Protein AF-A0A162SXB2-F1 (afdb_monomer_lite)

O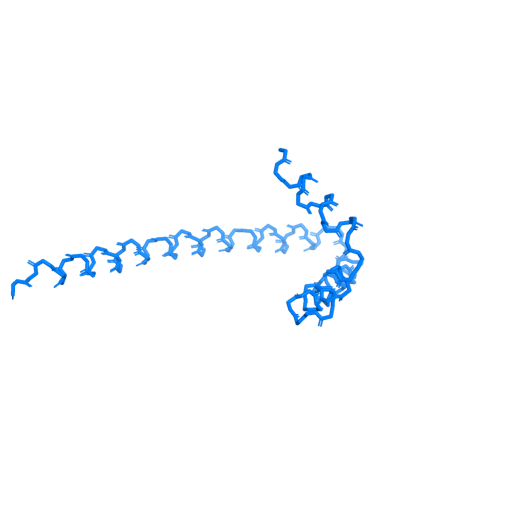rganism: NCBI:txid35525

Sequence (84 aa):
MVFRHLFNYLANNPQLIEKLSDSYPVRRAAQLTVYAYHKSKALGEGAIQDGFKQGVQRLDSFTGKFKEELEKGMKEINKNSKKP

Radius of gyration: 20.56 Å; chains: 1; bounding box: 55×34×40 Å

Structure (mmCIF, N/CA/C/O backbone):
data_AF-A0A162SXB2-F1
#
_entry.id   AF-A0A162SXB2-F1
#
loop_
_atom_site.group_PDB
_atom_site.id
_atom_site.type_symbol
_atom_site.label_atom_id
_atom_site.label_alt_id
_atom_site.label_comp_id
_atom_site.label_asym_id
_atom_site.label_entity_id
_atom_site.label_seq_id
_atom_site.pdbx_PDB_ins_code
_atom_site.Cartn_x
_atom_site.Cartn_y
_atom_site.Cartn_z
_atom_site.occupancy
_atom_site.B_iso_or_equiv
_atom_site.auth_seq_id
_atom_site.auth_comp_id
_atom_site.auth_asym_id
_atom_site.auth_atom_id
_atom_site.pdbx_PDB_model_num
ATOM 1 N N . MET A 1 1 ? 4.093 -21.739 5.751 1.00 64.69 1 MET A N 1
ATOM 2 C CA . MET A 1 1 ? 3.885 -22.603 4.563 1.00 64.69 1 MET A CA 1
ATOM 3 C C . MET A 1 1 ? 2.723 -22.164 3.663 1.00 64.69 1 MET A C 1
ATOM 5 O O . MET A 1 1 ? 2.769 -22.468 2.483 1.00 64.69 1 MET A O 1
ATOM 9 N N . VAL A 1 2 ? 1.727 -21.400 4.137 1.00 76.12 2 VAL A N 1
ATOM 10 C CA . VAL A 1 2 ? 0.574 -20.975 3.306 1.00 76.12 2 VAL A CA 1
ATOM 11 C C . VAL A 1 2 ? 0.972 -20.049 2.150 1.00 76.12 2 VAL A C 1
ATOM 13 O O . VAL A 1 2 ? 0.585 -20.296 1.015 1.00 76.12 2 VAL A O 1
ATOM 16 N N . PHE A 1 3 ? 1.823 -19.048 2.398 1.00 79.06 3 PHE A N 1
ATOM 17 C CA . PHE A 1 3 ? 2.322 -18.169 1.331 1.00 79.06 3 PHE A CA 1
ATOM 18 C C . PHE A 1 3 ? 3.099 -18.924 0.255 1.00 79.06 3 PHE A C 1
ATOM 20 O O . PHE A 1 3 ? 2.935 -18.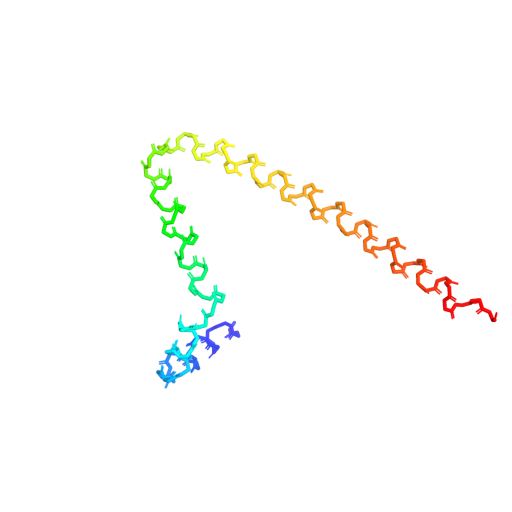633 -0.920 1.00 79.06 3 PHE A O 1
ATOM 27 N N . ARG A 1 4 ? 3.896 -19.930 0.638 1.00 83.19 4 ARG A N 1
ATOM 28 C CA . ARG A 1 4 ? 4.607 -20.801 -0.309 1.00 83.19 4 ARG A CA 1
ATOM 29 C C . ARG A 1 4 ? 3.618 -21.529 -1.222 1.00 83.19 4 ARG A C 1
ATOM 31 O O . ARG A 1 4 ? 3.823 -21.551 -2.427 1.00 83.19 4 ARG A O 1
ATOM 38 N N . HIS A 1 5 ? 2.546 -22.092 -0.663 1.00 83.19 5 HIS A N 1
ATOM 39 C CA . HIS A 1 5 ? 1.514 -22.768 -1.452 1.00 83.19 5 HIS A CA 1
ATOM 40 C C . HIS A 1 5 ? 0.731 -21.800 -2.335 1.00 83.19 5 HIS A C 1
ATOM 42 O O . HIS A 1 5 ? 0.495 -22.118 -3.493 1.00 83.19 5 HIS A O 1
ATOM 48 N N . LEU A 1 6 ? 0.398 -20.612 -1.830 1.00 81.56 6 LEU A N 1
ATOM 49 C CA . LEU A 1 6 ? -0.268 -19.574 -2.611 1.00 81.56 6 LEU A CA 1
ATOM 50 C C . LEU A 1 6 ? 0.609 -19.103 -3.779 1.00 81.56 6 LEU A C 1
ATOM 52 O O . LEU A 1 6 ? 0.139 -19.050 -4.909 1.00 81.56 6 LEU A O 1
ATOM 56 N N . PHE A 1 7 ? 1.893 -18.834 -3.534 1.00 82.00 7 PHE A N 1
ATOM 57 C CA . PHE A 1 7 ? 2.843 -18.470 -4.585 1.00 82.00 7 PHE A CA 1
ATOM 58 C C . PHE A 1 7 ? 3.050 -19.598 -5.583 1.00 82.00 7 PHE A C 1
ATOM 60 O O . PHE A 1 7 ? 3.053 -19.330 -6.774 1.00 82.00 7 PHE A O 1
ATOM 67 N N . ASN A 1 8 ? 3.170 -20.849 -5.132 1.00 82.38 8 ASN A N 1
ATOM 68 C CA . ASN A 1 8 ? 3.247 -21.990 -6.041 1.00 82.38 8 ASN A CA 1
ATOM 69 C C . ASN A 1 8 ? 1.962 -22.118 -6.868 1.00 82.38 8 ASN A C 1
ATOM 71 O O . ASN A 1 8 ? 2.033 -22.412 -8.053 1.00 82.38 8 ASN A O 1
ATOM 75 N N . TYR A 1 9 ? 0.792 -21.878 -6.283 1.00 81.00 9 TYR A N 1
ATOM 76 C CA . TYR A 1 9 ? -0.473 -21.926 -7.007 1.00 81.00 9 TYR A CA 1
ATOM 77 C C . TYR A 1 9 ? -0.576 -20.814 -8.056 1.00 81.00 9 TYR A C 1
ATOM 79 O O . TYR A 1 9 ? -0.954 -21.087 -9.191 1.00 81.00 9 TYR A O 1
ATOM 87 N N . LEU A 1 10 ? -0.174 -19.586 -7.719 1.00 79.44 10 LEU A N 1
ATOM 88 C CA . LEU A 1 10 ? -0.092 -18.488 -8.684 1.00 79.44 10 LEU A CA 1
ATOM 89 C C . LEU A 1 10 ? 0.956 -18.783 -9.771 1.00 79.44 10 LEU A C 1
ATOM 91 O O . LEU A 1 10 ? 0.636 -18.702 -10.948 1.00 79.44 10 LEU A O 1
ATOM 95 N N . ALA A 1 11 ? 2.173 -19.183 -9.393 1.00 78.75 11 ALA A N 1
ATOM 96 C CA . ALA A 1 11 ? 3.293 -19.463 -10.299 1.00 78.75 11 ALA A CA 1
ATOM 97 C C . ALA A 1 11 ? 3.010 -20.591 -11.295 1.00 78.75 11 ALA A C 1
ATOM 99 O O . ALA A 1 11 ? 3.435 -20.508 -12.442 1.00 78.75 11 ALA A O 1
ATOM 100 N N . ASN A 1 12 ? 2.268 -21.622 -10.882 1.00 81.38 12 ASN A N 1
ATOM 101 C CA . ASN A 1 12 ? 1.881 -22.722 -11.766 1.00 81.38 12 ASN A CA 1
ATOM 102 C C . ASN A 1 12 ? 0.672 -22.389 -12.664 1.00 81.38 12 ASN A C 1
ATOM 104 O O . ASN A 1 12 ? 0.323 -23.195 -13.521 1.00 81.38 12 ASN A O 1
ATOM 108 N N . ASN A 1 13 ? 0.035 -21.222 -12.499 1.00 81.75 13 ASN A N 1
ATOM 109 C CA . ASN A 1 13 ? -1.115 -20.785 -13.294 1.00 81.75 13 ASN A CA 1
ATOM 110 C C . ASN A 1 13 ? -0.824 -19.434 -13.978 1.00 81.75 13 ASN A C 1
ATOM 112 O O . ASN A 1 13 ? -1.228 -18.382 -13.470 1.00 81.75 13 ASN A O 1
ATOM 116 N N . PRO A 1 14 ? -0.171 -19.431 -15.155 1.00 77.81 14 PRO A N 1
ATOM 117 C CA . PRO A 1 14 ? 0.274 -18.199 -15.817 1.00 77.81 14 PRO A CA 1
ATOM 118 C C . PRO A 1 14 ? -0.876 -17.229 -16.132 1.00 77.81 14 PRO A C 1
ATOM 120 O O . PRO A 1 14 ? -0.730 -16.023 -15.957 1.00 77.81 14 PRO A O 1
ATOM 123 N N . GLN A 1 15 ? -2.057 -17.749 -16.478 1.00 82.06 15 GLN A N 1
ATOM 124 C CA . GLN A 1 15 ? -3.255 -16.946 -16.760 1.00 82.06 15 GLN A CA 1
ATOM 125 C C . GLN A 1 15 ? -3.754 -16.148 -15.543 1.00 82.06 15 GLN A C 1
ATOM 127 O O . GLN A 1 15 ? -4.338 -15.075 -15.695 1.00 82.06 15 GLN A O 1
ATOM 132 N N . LEU A 1 16 ? -3.558 -16.665 -14.322 1.00 80.50 16 LEU A N 1
ATOM 133 C CA . LEU A 1 16 ? -3.934 -15.953 -13.098 1.00 80.50 16 LEU A CA 1
ATOM 134 C C . LEU A 1 16 ? -2.959 -14.818 -12.805 1.00 80.50 16 LEU A C 1
ATOM 136 O O . LEU A 1 16 ? -3.395 -13.739 -12.412 1.00 80.50 16 LEU A O 1
ATOM 140 N N . ILE A 1 17 ? -1.662 -15.045 -13.019 1.00 79.62 17 ILE A N 1
ATOM 141 C CA . ILE A 1 17 ? -0.643 -14.006 -12.852 1.00 79.62 17 ILE A CA 1
ATOM 142 C C . ILE A 1 17 ? -0.875 -12.869 -13.841 1.00 79.62 17 ILE A C 1
ATOM 144 O O . ILE A 1 17 ? -0.812 -11.712 -13.444 1.00 79.62 17 ILE A O 1
ATOM 148 N N . GLU A 1 18 ? -1.180 -13.188 -15.097 1.00 78.50 18 GLU A N 1
ATOM 149 C CA . GLU A 1 18 ? -1.431 -12.197 -16.145 1.00 78.50 18 GLU A CA 1
ATOM 150 C C . GLU A 1 18 ? -2.617 -11.293 -15.782 1.00 78.50 18 GLU A C 1
ATOM 152 O O . GLU A 1 18 ? -2.465 -10.078 -15.660 1.00 78.50 18 GLU A O 1
ATOM 157 N N . LYS A 1 19 ? -3.763 -11.887 -15.427 1.00 81.56 19 LYS A N 1
ATOM 158 C CA . LYS A 1 19 ? -4.943 -11.133 -14.971 1.00 81.56 19 LYS A CA 1
ATOM 159 C C . LYS A 1 19 ? -4.693 -10.339 -13.689 1.00 81.56 19 LYS A C 1
ATOM 161 O O . LYS A 1 19 ? -5.252 -9.258 -13.504 1.00 81.56 19 LYS A O 1
ATOM 166 N N . LEU A 1 20 ? -3.877 -10.873 -12.782 1.00 81.38 20 LEU A N 1
ATOM 167 C CA . LEU A 1 20 ? -3.516 -10.196 -11.543 1.00 81.38 20 LEU A CA 1
ATOM 168 C C . LEU A 1 20 ? -2.581 -9.012 -11.818 1.00 81.38 20 LEU A C 1
ATOM 170 O O . LEU A 1 20 ? -2.779 -7.952 -11.239 1.00 81.38 20 LEU A O 1
ATOM 174 N N . SER A 1 21 ? -1.625 -9.149 -12.733 1.00 77.69 21 SER A N 1
ATOM 175 C CA . SER A 1 21 ? -0.755 -8.061 -13.192 1.00 77.69 21 SER A CA 1
ATOM 176 C C . SER A 1 21 ? -1.542 -6.959 -13.904 1.00 77.69 21 SER A C 1
ATOM 178 O O . SER A 1 21 ? -1.288 -5.771 -13.691 1.00 77.69 21 SER A O 1
ATOM 180 N N . ASP A 1 22 ? -2.552 -7.341 -14.684 1.00 81.44 22 ASP A N 1
ATOM 181 C CA . ASP A 1 22 ? -3.450 -6.400 -15.355 1.00 81.44 22 ASP A CA 1
ATOM 182 C C . ASP A 1 22 ? -4.411 -5.690 -14.400 1.00 81.44 22 ASP A C 1
ATOM 184 O O . ASP A 1 22 ? -4.968 -4.639 -14.737 1.00 81.44 22 ASP A O 1
ATOM 188 N N . SER A 1 23 ? -4.581 -6.222 -13.189 1.00 88.62 23 SER A N 1
ATOM 189 C CA . SER A 1 23 ? -5.446 -5.623 -12.188 1.00 88.62 23 SER A CA 1
ATOM 190 C C . SER A 1 23 ? -4.934 -4.247 -11.740 1.00 88.62 23 SER A C 1
ATOM 192 O O . SER A 1 23 ? -3.740 -4.000 -11.537 1.00 88.62 23 SER A O 1
ATOM 194 N N . TYR A 1 24 ? -5.880 -3.331 -11.528 1.00 84.31 24 TYR A N 1
ATOM 195 C CA . TYR A 1 24 ? -5.609 -1.986 -11.024 1.00 84.31 24 TYR A CA 1
ATOM 196 C C . TYR A 1 24 ? -4.755 -1.938 -9.739 1.00 84.31 24 TYR A C 1
ATOM 198 O O . TYR A 1 24 ? -3.821 -1.130 -9.698 1.00 84.31 24 TYR A O 1
ATOM 206 N N . PRO A 1 25 ? -4.994 -2.771 -8.701 1.00 86.12 25 PRO A N 1
ATOM 207 C CA . PRO A 1 25 ? -4.184 -2.713 -7.485 1.00 86.12 25 PRO A CA 1
ATOM 208 C C . PRO A 1 25 ? -2.721 -3.097 -7.729 1.00 86.12 25 PRO A C 1
ATOM 210 O O . PRO A 1 25 ? -1.833 -2.452 -7.173 1.00 86.12 25 PRO A O 1
ATOM 213 N N . VAL A 1 26 ? -2.445 -4.083 -8.589 1.00 86.88 26 VAL A N 1
ATOM 214 C CA . VAL A 1 26 ? -1.063 -4.495 -8.888 1.00 86.88 26 VAL A CA 1
ATOM 215 C C . VAL A 1 26 ? -0.347 -3.447 -9.723 1.00 86.88 26 VAL A C 1
ATOM 217 O O . VAL A 1 26 ? 0.781 -3.073 -9.401 1.00 86.88 26 VAL A O 1
ATOM 220 N N . ARG A 1 27 ? -1.027 -2.872 -10.720 1.00 85.12 27 ARG A N 1
ATOM 221 C CA . ARG A 1 27 ? -0.499 -1.736 -11.485 1.00 85.12 27 ARG A CA 1
ATOM 222 C C . ARG A 1 27 ? -0.149 -0.561 -10.577 1.00 85.12 27 ARG A C 1
ATOM 224 O O . ARG A 1 27 ? 0.917 0.039 -10.719 1.00 85.12 27 ARG A O 1
ATOM 231 N N . ARG A 1 28 ? -1.026 -0.238 -9.622 1.00 88.50 28 ARG A N 1
ATOM 232 C CA . ARG A 1 28 ? -0.791 0.854 -8.675 1.00 88.50 28 ARG A CA 1
ATOM 233 C C . ARG A 1 28 ? 0.375 0.549 -7.740 1.00 88.50 28 ARG A C 1
ATOM 235 O O . ARG A 1 28 ? 1.197 1.431 -7.512 1.00 88.50 28 ARG A O 1
ATOM 242 N N . ALA A 1 29 ? 0.477 -0.684 -7.249 1.00 88.75 29 ALA A N 1
ATOM 243 C CA . ALA A 1 29 ? 1.604 -1.125 -6.437 1.00 88.75 29 ALA A CA 1
ATOM 244 C C . ALA A 1 29 ? 2.926 -1.001 -7.206 1.00 88.75 29 ALA A C 1
ATOM 246 O O . ALA A 1 29 ? 3.858 -0.390 -6.697 1.00 88.75 29 ALA A O 1
ATOM 247 N N . ALA A 1 30 ? 2.982 -1.463 -8.459 1.00 88.62 30 ALA A N 1
ATOM 248 C CA . ALA A 1 30 ? 4.169 -1.340 -9.304 1.00 88.62 30 ALA A CA 1
ATOM 249 C C . ALA A 1 30 ? 4.576 0.127 -9.523 1.00 88.62 30 ALA A C 1
ATOM 251 O O . ALA A 1 30 ? 5.742 0.474 -9.349 1.00 88.62 30 ALA A O 1
ATOM 252 N N . GLN A 1 31 ? 3.618 1.011 -9.831 1.00 90.81 31 GLN A N 1
ATOM 253 C CA . GLN A 1 31 ? 3.873 2.453 -9.960 1.00 90.81 31 GLN A CA 1
ATOM 254 C C . GLN A 1 31 ? 4.440 3.055 -8.668 1.00 90.81 31 GLN A C 1
ATOM 256 O O . GLN A 1 31 ? 5.384 3.842 -8.719 1.00 90.81 31 GLN A O 1
ATOM 261 N N . LEU A 1 32 ? 3.891 2.672 -7.511 1.00 89.62 32 LEU A N 1
ATOM 262 C CA . LEU A 1 32 ? 4.389 3.111 -6.208 1.00 89.62 32 LEU A CA 1
ATOM 263 C C . LEU A 1 32 ? 5.798 2.584 -5.934 1.00 89.62 32 LEU A C 1
ATOM 265 O O . LEU A 1 32 ? 6.633 3.341 -5.450 1.00 89.62 32 LEU A O 1
ATOM 269 N N . THR A 1 33 ? 6.083 1.327 -6.272 1.00 88.56 33 THR A N 1
ATOM 270 C CA . THR A 1 33 ? 7.414 0.730 -6.121 1.00 88.56 33 THR A CA 1
ATO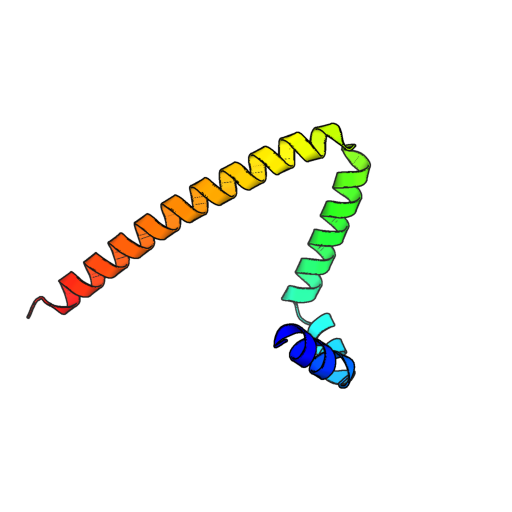M 271 C C . THR A 1 33 ? 8.438 1.431 -7.003 1.00 88.56 33 THR A C 1
ATOM 273 O O . THR A 1 33 ? 9.501 1.800 -6.516 1.00 88.56 33 THR A O 1
ATOM 276 N N . VAL A 1 34 ? 8.116 1.674 -8.276 1.00 90.88 34 VAL A N 1
ATOM 277 C CA . VAL A 1 34 ? 8.984 2.411 -9.207 1.00 90.88 34 VAL A CA 1
ATOM 278 C C . VAL A 1 34 ? 9.241 3.822 -8.685 1.00 90.88 34 VAL A C 1
ATOM 280 O O . VAL A 1 34 ? 10.391 4.255 -8.610 1.00 90.88 34 VAL A O 1
ATOM 283 N N . TYR A 1 35 ? 8.190 4.522 -8.252 1.00 87.62 35 TYR A N 1
ATOM 284 C CA . TYR A 1 35 ? 8.321 5.847 -7.655 1.00 87.62 35 TYR A CA 1
ATOM 285 C C . TYR A 1 35 ? 9.211 5.822 -6.408 1.00 87.62 35 TYR A C 1
ATOM 287 O O . TYR A 1 35 ? 10.130 6.630 -6.298 1.00 87.62 35 TYR A O 1
ATOM 295 N N . ALA A 1 36 ? 8.982 4.878 -5.494 1.00 87.00 36 ALA A N 1
ATOM 296 C CA . ALA A 1 36 ? 9.775 4.722 -4.283 1.00 87.00 36 ALA A CA 1
ATOM 297 C C . ALA A 1 36 ? 11.243 4.414 -4.601 1.00 87.00 36 ALA A C 1
ATOM 299 O O . ALA A 1 36 ? 12.116 5.017 -3.991 1.00 87.00 36 ALA A O 1
ATOM 300 N N . TYR A 1 37 ? 11.515 3.555 -5.585 1.00 85.75 37 TYR A N 1
ATOM 301 C CA . TYR A 1 37 ? 12.865 3.176 -6.006 1.00 85.75 37 TYR A CA 1
ATOM 302 C C . TYR A 1 37 ? 13.640 4.336 -6.642 1.00 85.75 37 TYR A C 1
ATOM 304 O O . TYR A 1 37 ? 14.812 4.568 -6.341 1.00 85.75 37 TYR A O 1
ATOM 312 N N . HIS A 1 38 ? 12.995 5.106 -7.519 1.00 87.12 38 HIS A N 1
ATOM 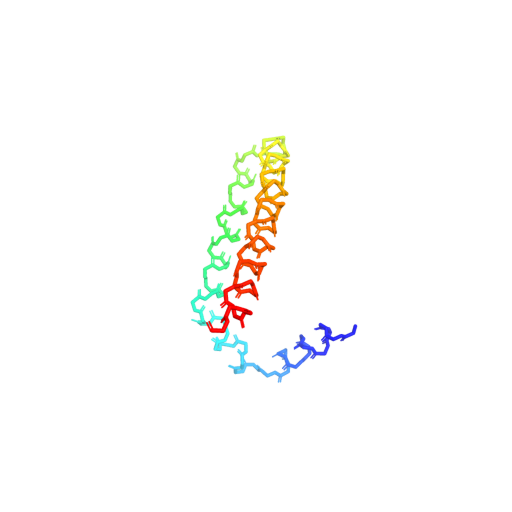313 C CA . HIS A 1 38 ? 13.628 6.290 -8.096 1.00 87.12 38 HIS A CA 1
ATOM 314 C C . HIS A 1 38 ? 13.826 7.382 -7.048 1.00 87.12 38 HIS A C 1
ATOM 316 O O . HIS A 1 38 ? 14.888 7.999 -6.992 1.00 87.12 38 HIS A O 1
ATOM 322 N N . LYS A 1 39 ? 12.836 7.583 -6.176 1.00 81.69 39 LYS A N 1
ATOM 323 C CA . LYS A 1 39 ? 12.918 8.549 -5.083 1.00 81.69 39 LYS A CA 1
ATOM 324 C C . LYS A 1 39 ? 13.986 8.166 -4.060 1.00 81.69 39 LYS A C 1
ATOM 326 O O . LYS A 1 39 ? 14.695 9.046 -3.590 1.00 81.69 39 LYS A O 1
ATOM 331 N N . SER A 1 40 ? 14.151 6.878 -3.761 1.00 77.81 40 SER A N 1
ATOM 332 C CA . SER A 1 40 ? 15.217 6.395 -2.886 1.00 77.81 40 SER A CA 1
ATOM 333 C C . SER A 1 40 ? 16.588 6.630 -3.517 1.00 77.81 40 SER A C 1
ATOM 335 O O . SER A 1 40 ? 17.477 7.174 -2.871 1.00 77.81 40 SER A O 1
ATOM 337 N N . LYS A 1 41 ? 16.757 6.331 -4.810 1.00 78.31 41 LYS A N 1
ATOM 338 C CA . LYS A 1 41 ? 18.010 6.657 -5.506 1.00 78.31 41 LYS A CA 1
ATOM 339 C C . LYS A 1 41 ? 18.323 8.155 -5.500 1.00 78.31 41 LYS A C 1
ATOM 341 O O . LYS A 1 41 ? 19.482 8.518 -5.355 1.00 78.31 41 LYS A O 1
ATOM 346 N N . ALA A 1 42 ? 17.308 9.005 -5.644 1.00 76.00 42 ALA A N 1
ATOM 347 C CA . ALA A 1 42 ? 17.481 10.455 -5.674 1.00 76.00 42 ALA A CA 1
ATOM 348 C C . ALA A 1 42 ? 17.781 11.074 -4.295 1.00 76.00 42 ALA A C 1
ATOM 350 O O . ALA A 1 42 ? 18.486 12.074 -4.225 1.00 76.00 42 ALA A O 1
ATOM 351 N N . LEU A 1 43 ? 17.242 10.510 -3.208 1.00 71.19 43 LEU A N 1
ATOM 352 C CA . LEU A 1 43 ? 17.366 11.070 -1.854 1.00 71.19 43 LEU A CA 1
ATOM 353 C C . LEU A 1 43 ? 18.624 10.613 -1.095 1.00 71.19 43 LEU A C 1
ATOM 355 O O . LEU A 1 43 ? 18.995 11.253 -0.116 1.00 71.19 43 LEU A O 1
ATOM 359 N N . GLY A 1 44 ? 19.297 9.547 -1.535 1.00 69.19 44 GLY A N 1
ATOM 360 C CA . GLY A 1 44 ? 20.451 8.986 -0.824 1.00 69.19 44 GLY A CA 1
ATOM 361 C C . GLY A 1 44 ? 20.076 8.331 0.516 1.00 69.19 44 GLY A C 1
ATOM 362 O O . GLY A 1 44 ? 19.002 8.556 1.074 1.00 69.19 44 GLY A O 1
ATOM 363 N N . GLU A 1 45 ? 20.959 7.478 1.043 1.00 64.06 45 GLU A N 1
ATOM 364 C CA . GLU A 1 45 ? 20.665 6.601 2.193 1.00 64.06 45 GLU A CA 1
ATOM 365 C C . GLU A 1 45 ? 20.254 7.361 3.471 1.00 64.06 45 GLU A C 1
ATOM 367 O O . GLU A 1 45 ? 19.377 6.899 4.204 1.00 64.06 45 GLU A O 1
ATOM 372 N N . GLY A 1 46 ? 20.803 8.559 3.703 1.00 63.22 46 GLY A N 1
ATOM 373 C CA . GLY A 1 46 ? 20.521 9.366 4.898 1.00 63.22 46 GLY A CA 1
ATOM 374 C C . GLY A 1 46 ? 19.106 9.959 4.941 1.00 63.22 46 GLY A C 1
ATOM 375 O O . GLY A 1 46 ? 18.396 9.797 5.931 1.00 63.22 46 GLY A O 1
ATOM 376 N N . ALA A 1 47 ? 18.639 10.584 3.854 1.00 62.91 47 ALA A N 1
ATOM 377 C CA . ALA A 1 47 ? 17.313 11.214 3.833 1.00 62.91 47 ALA A CA 1
ATOM 378 C C . ALA A 1 47 ? 16.168 10.185 3.775 1.00 62.91 47 ALA A C 1
ATOM 380 O O . ALA A 1 47 ? 15.056 10.455 4.240 1.00 62.91 47 ALA A O 1
ATOM 381 N N . ILE A 1 48 ? 16.435 8.985 3.245 1.00 66.31 48 ILE A N 1
ATOM 382 C CA . ILE A 1 48 ? 15.494 7.862 3.323 1.00 66.31 48 ILE A CA 1
ATOM 383 C C . ILE A 1 48 ? 15.330 7.420 4.769 1.00 66.31 48 ILE A C 1
ATOM 385 O O . ILE A 1 48 ? 14.202 7.184 5.186 1.00 66.31 48 ILE A O 1
ATOM 389 N N . GLN A 1 49 ? 16.414 7.297 5.536 1.00 64.44 49 GLN A N 1
ATOM 390 C CA . GLN A 1 49 ? 16.335 6.782 6.899 1.00 64.44 49 GLN A CA 1
ATOM 391 C C . GLN A 1 49 ? 15.485 7.688 7.798 1.00 64.44 49 GLN A C 1
ATOM 393 O O . GLN A 1 49 ? 14.648 7.186 8.549 1.00 64.44 49 GLN A O 1
ATOM 398 N N . ASP A 1 50 ? 15.628 9.006 7.665 1.00 70.25 50 ASP A N 1
ATOM 399 C CA . ASP A 1 50 ? 14.852 9.971 8.447 1.00 70.25 50 ASP A CA 1
ATOM 400 C C . ASP A 1 50 ? 13.396 10.065 7.973 1.00 70.25 50 ASP A C 1
ATOM 402 O O . ASP A 1 50 ? 12.468 10.010 8.786 1.00 70.25 50 ASP A O 1
ATOM 406 N N . GLY A 1 51 ? 13.167 10.108 6.655 1.00 73.25 51 GLY A N 1
ATOM 407 C CA . GLY A 1 51 ? 11.818 10.109 6.082 1.00 73.25 51 GLY A CA 1
ATOM 408 C C . GLY A 1 51 ? 11.054 8.808 6.350 1.00 73.25 51 GLY A C 1
ATOM 409 O O . GLY A 1 51 ? 9.852 8.830 6.619 1.00 73.25 51 GLY A O 1
ATOM 410 N N . PHE A 1 52 ? 11.748 7.670 6.334 1.00 75.94 52 PHE A N 1
ATOM 411 C CA . PHE A 1 52 ? 11.186 6.357 6.631 1.00 75.94 52 PHE A CA 1
ATOM 412 C C . PHE A 1 52 ? 10.889 6.203 8.122 1.00 75.94 52 PHE A C 1
ATOM 414 O O . PHE A 1 52 ? 9.778 5.809 8.461 1.00 75.94 52 PHE A O 1
ATOM 421 N N . LYS A 1 53 ? 11.809 6.584 9.022 1.00 75.62 53 LYS A N 1
ATOM 422 C CA . LYS A 1 53 ? 11.546 6.599 10.474 1.00 75.62 53 LYS A CA 1
ATOM 423 C C . LYS A 1 53 ? 10.333 7.463 10.810 1.00 75.62 53 LYS A C 1
ATOM 425 O O . LYS A 1 53 ? 9.466 7.027 11.563 1.00 75.62 53 LYS A O 1
ATOM 430 N N . GLN A 1 54 ? 10.231 8.648 10.210 1.00 78.25 54 GLN A N 1
ATOM 431 C CA . GLN A 1 54 ? 9.077 9.520 10.404 1.00 78.25 54 GLN A CA 1
ATOM 432 C C . GLN A 1 54 ? 7.791 8.917 9.811 1.00 78.25 54 GLN A C 1
ATOM 434 O O . GLN A 1 54 ? 6.723 9.035 10.411 1.00 78.25 54 GLN A O 1
ATOM 439 N N . GLY A 1 55 ? 7.878 8.240 8.663 1.00 81.00 55 GLY A N 1
ATOM 440 C CA . GLY A 1 55 ? 6.761 7.515 8.055 1.00 81.00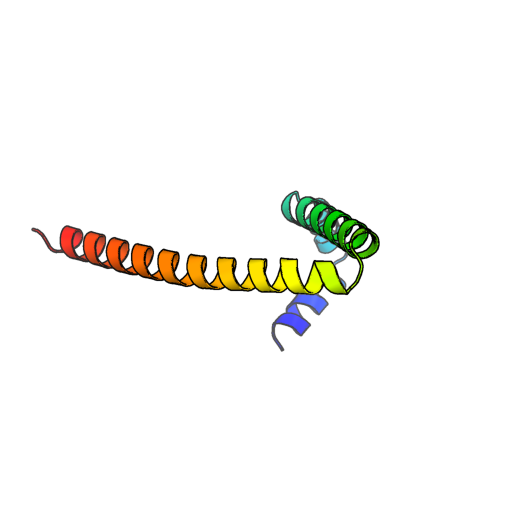 55 GLY A CA 1
ATOM 441 C C . GLY A 1 55 ? 6.251 6.358 8.919 1.00 81.00 55 GLY A C 1
ATOM 442 O O . GLY A 1 55 ? 5.043 6.236 9.114 1.00 81.00 55 GLY A O 1
ATOM 443 N N . VAL A 1 56 ? 7.161 5.561 9.485 1.00 81.56 56 VAL A N 1
ATOM 444 C CA . VAL A 1 56 ? 6.847 4.446 10.394 1.00 81.56 56 VAL A CA 1
ATOM 445 C C . VAL A 1 56 ? 6.214 4.963 11.685 1.00 81.56 56 VAL A C 1
ATOM 447 O O . VAL A 1 56 ? 5.134 4.514 12.045 1.00 81.56 56 VAL A O 1
ATOM 450 N N . GLN A 1 57 ? 6.796 5.987 12.320 1.00 83.19 57 GLN A N 1
ATOM 451 C CA . GLN A 1 57 ? 6.219 6.595 13.527 1.00 83.19 57 GLN A CA 1
ATOM 452 C C . GLN A 1 57 ? 4.807 7.144 13.286 1.00 83.19 57 GLN A C 1
ATOM 454 O O . GLN A 1 57 ? 3.917 6.997 14.127 1.00 83.19 57 GLN A O 1
ATOM 459 N N . ARG A 1 58 ? 4.575 7.766 12.121 1.00 83.44 58 ARG A N 1
ATOM 460 C CA . ARG A 1 58 ? 3.236 8.222 11.739 1.00 83.44 58 ARG A CA 1
ATOM 461 C C . ARG A 1 58 ? 2.290 7.035 11.587 1.00 83.44 58 ARG A C 1
ATOM 463 O O . ARG A 1 58 ? 1.228 7.070 12.199 1.00 83.44 58 ARG A O 1
ATOM 470 N N . LEU A 1 59 ? 2.669 5.990 10.852 1.00 85.56 59 LEU A N 1
ATOM 471 C CA . LEU A 1 59 ? 1.877 4.761 10.703 1.00 85.56 59 LEU A CA 1
ATOM 472 C C . LEU A 1 59 ? 1.507 4.126 12.050 1.00 85.56 59 LEU A C 1
ATOM 474 O O . LEU A 1 59 ? 0.339 3.799 12.258 1.00 85.56 59 LEU A O 1
ATOM 478 N N . ASP A 1 60 ? 2.449 4.031 12.986 1.00 85.62 60 ASP A N 1
ATOM 479 C CA . ASP A 1 60 ? 2.195 3.489 14.325 1.00 85.62 60 ASP A CA 1
ATOM 480 C C . ASP A 1 60 ? 1.163 4.337 15.078 1.00 85.62 60 ASP A C 1
ATOM 482 O O . ASP A 1 60 ? 0.176 3.820 15.602 1.00 85.62 60 ASP A O 1
ATOM 486 N N . SER A 1 61 ? 1.314 5.664 15.051 1.00 87.50 61 SER A N 1
ATOM 487 C CA . SER A 1 61 ? 0.339 6.567 15.676 1.00 87.50 61 SER A CA 1
ATOM 488 C C . SER A 1 61 ? -1.042 6.535 15.002 1.00 87.50 61 SER A C 1
ATOM 490 O O . SER A 1 61 ? -2.059 6.648 15.687 1.00 87.50 61 SER A O 1
ATOM 492 N N . PHE A 1 62 ? -1.104 6.338 13.679 1.00 88.56 62 PHE A N 1
ATOM 493 C CA . PHE A 1 62 ? -2.358 6.167 12.943 1.00 88.56 62 PHE A CA 1
ATOM 494 C C . PHE A 1 62 ? -3.043 4.852 13.304 1.00 88.56 62 PHE A C 1
ATOM 496 O O . PHE A 1 62 ? -4.239 4.856 13.575 1.00 88.56 62 PHE A O 1
ATOM 503 N N . THR A 1 63 ? -2.305 3.740 13.339 1.00 90.50 63 THR A N 1
ATOM 504 C CA . THR A 1 63 ? -2.871 2.427 13.686 1.00 90.50 63 THR A CA 1
ATOM 505 C C . THR A 1 63 ? -3.378 2.389 15.127 1.00 90.50 63 THR A C 1
ATOM 507 O O . THR A 1 63 ? -4.452 1.841 15.368 1.00 90.50 63 THR A O 1
ATOM 510 N N . GLY A 1 64 ? -2.677 3.041 16.062 1.00 89.12 64 GLY A N 1
ATOM 511 C CA . GLY A 1 64 ? -3.137 3.214 17.441 1.00 89.12 64 GLY A CA 1
ATOM 512 C C . GLY A 1 64 ? -4.459 3.982 17.526 1.00 89.12 64 GLY A C 1
ATOM 513 O O . GLY A 1 64 ? -5.424 3.473 18.095 1.00 89.12 64 GLY A O 1
ATOM 514 N N . LYS A 1 65 ? -4.536 5.163 16.895 1.00 88.88 65 LYS A N 1
ATOM 515 C CA . LYS A 1 65 ? -5.763 5.982 16.866 1.00 88.88 65 LYS A CA 1
ATOM 516 C C . LYS A 1 65 ? -6.921 5.276 16.164 1.00 88.88 65 LYS A C 1
ATOM 518 O O . LYS A 1 65 ? -8.033 5.265 16.675 1.00 88.88 65 LYS A O 1
ATOM 523 N N . PHE A 1 66 ? -6.651 4.637 15.029 1.00 89.69 66 PHE A N 1
ATOM 524 C CA . PHE A 1 66 ? -7.650 3.895 14.266 1.00 89.69 66 PHE A CA 1
ATOM 525 C C . PHE A 1 66 ? -8.212 2.715 15.062 1.00 89.69 66 PHE A C 1
ATOM 527 O O . PHE A 1 66 ? -9.420 2.497 15.071 1.00 89.69 66 PHE A O 1
ATOM 534 N N . LYS A 1 67 ? -7.355 1.973 15.777 1.00 91.50 67 LYS A N 1
ATOM 535 C CA . LYS A 1 67 ? -7.796 0.893 16.665 1.00 91.50 67 LYS A CA 1
ATOM 536 C C . LYS A 1 67 ? -8.678 1.427 17.793 1.00 91.50 67 LYS A C 1
ATOM 538 O O . LYS A 1 67 ? -9.701 0.824 18.099 1.00 91.50 67 LYS A O 1
ATOM 543 N N . GLU A 1 68 ? -8.302 2.556 18.383 1.00 89.19 68 GLU A N 1
ATOM 544 C CA . GLU A 1 68 ? -9.061 3.176 19.467 1.00 89.19 68 GLU A CA 1
ATOM 545 C C . GLU A 1 68 ? -10.439 3.679 18.999 1.00 89.19 68 GLU A C 1
ATOM 547 O O . GLU A 1 68 ? -11.442 3.451 19.676 1.00 89.19 68 GLU A O 1
ATOM 552 N N . GLU A 1 69 ? -10.515 4.305 17.822 1.00 87.31 69 GLU A N 1
ATOM 553 C CA . GLU A 1 69 ? -11.776 4.729 17.202 1.00 87.31 69 GLU A CA 1
ATOM 554 C C . GLU A 1 69 ? -12.646 3.537 16.787 1.00 87.31 69 GLU A C 1
ATOM 556 O O . GLU A 1 69 ? -13.851 3.548 17.037 1.00 87.31 69 GLU A O 1
ATOM 561 N N . LEU A 1 70 ? -12.054 2.471 16.235 1.00 88.75 70 LEU A N 1
ATOM 562 C CA . LEU A 1 70 ? -12.780 1.240 15.916 1.00 88.75 70 LEU A CA 1
ATOM 563 C C . LEU A 1 70 ? -13.350 0.565 17.162 1.00 88.75 70 LEU A C 1
ATOM 565 O O . LEU A 1 70 ? -14.496 0.122 17.144 1.00 88.75 70 LEU A O 1
ATOM 569 N N . GLU A 1 71 ? -12.578 0.479 18.246 1.00 87.75 71 GLU A N 1
ATOM 570 C CA . GLU A 1 71 ? -13.058 -0.095 19.504 1.00 87.75 71 GLU A CA 1
ATOM 571 C C . GLU A 1 71 ? -14.177 0.746 20.124 1.00 87.75 71 GLU A C 1
ATOM 573 O O . GLU A 1 71 ? -15.141 0.183 20.649 1.00 87.75 71 GLU A O 1
ATOM 578 N N . LYS A 1 72 ? -14.082 2.080 20.057 1.00 89.38 72 LYS A N 1
ATOM 579 C CA . LYS A 1 72 ? -15.145 2.985 20.517 1.00 89.38 72 LYS A CA 1
ATOM 580 C C . LYS A 1 72 ? -16.403 2.837 19.661 1.00 89.38 72 LYS A C 1
ATOM 582 O O . LYS A 1 72 ? -17.465 2.583 20.221 1.00 89.38 72 LYS A O 1
ATOM 587 N N . GLY A 1 73 ? -16.277 2.856 18.334 1.00 83.88 73 GLY A N 1
ATOM 588 C CA . GLY A 1 73 ? -17.395 2.650 17.409 1.00 83.88 73 GLY A CA 1
ATOM 589 C C . GLY A 1 73 ? -18.056 1.276 17.570 1.00 83.88 73 GLY A C 1
ATOM 590 O O . GLY A 1 73 ? -19.277 1.179 17.638 1.00 83.88 73 GLY A O 1
ATOM 591 N N . MET A 1 74 ? -17.272 0.206 17.737 1.00 82.06 74 MET A N 1
ATOM 592 C CA . MET A 1 74 ? -17.788 -1.138 18.044 1.00 82.06 74 MET A CA 1
ATOM 593 C C . MET A 1 74 ? -18.545 -1.181 19.377 1.00 82.06 74 MET A C 1
ATOM 595 O O . MET A 1 74 ? -19.608 -1.798 19.465 1.00 82.06 74 MET A O 1
ATOM 599 N N . LYS A 1 75 ? -18.025 -0.528 20.425 1.00 82.31 75 LYS A N 1
ATOM 600 C CA . LYS A 1 75 ? -18.696 -0.439 21.733 1.00 82.31 75 LYS A CA 1
ATOM 601 C C . LYS A 1 75 ? -19.987 0.374 21.654 1.00 82.31 75 LYS A C 1
ATOM 603 O O . LYS A 1 75 ? -20.965 -0.002 22.295 1.00 82.31 75 LYS A O 1
ATOM 608 N N . GLU A 1 76 ? -20.015 1.445 20.868 1.00 78.69 76 GLU A N 1
ATOM 609 C CA . GLU A 1 76 ? -21.209 2.259 20.629 1.00 78.69 76 GLU A CA 1
ATOM 610 C C . GLU A 1 76 ? -22.278 1.492 19.852 1.00 78.69 76 GLU A C 1
ATOM 612 O O . GLU A 1 76 ? -23.432 1.483 20.273 1.00 78.69 76 GLU A O 1
ATOM 617 N N . ILE A 1 77 ? -21.897 0.766 18.797 1.00 77.00 77 ILE A N 1
ATOM 618 C CA . ILE A 1 77 ? -22.810 -0.096 18.034 1.00 77.00 77 ILE A CA 1
ATOM 619 C C . ILE A 1 77 ? -23.390 -1.190 18.937 1.00 77.00 77 ILE A C 1
ATOM 621 O O . ILE A 1 77 ? -24.603 -1.378 18.956 1.00 77.00 77 ILE A O 1
ATOM 625 N N . ASN A 1 78 ? -22.559 -1.853 19.749 1.00 72.44 78 ASN A N 1
ATOM 626 C CA . ASN A 1 78 ? -23.012 -2.903 20.668 1.00 72.44 78 ASN A CA 1
ATOM 627 C C . ASN A 1 78 ? -23.902 -2.351 21.805 1.00 72.44 78 ASN A C 1
ATOM 629 O O . ASN A 1 78 ? -24.803 -3.026 22.300 1.00 72.44 78 ASN A O 1
ATOM 633 N N . LYS A 1 79 ? -23.686 -1.095 22.220 1.00 69.00 79 LYS A N 1
ATOM 634 C CA . LYS A 1 79 ? -24.533 -0.402 23.204 1.00 69.00 79 LYS A CA 1
ATOM 635 C C . LYS A 1 79 ? -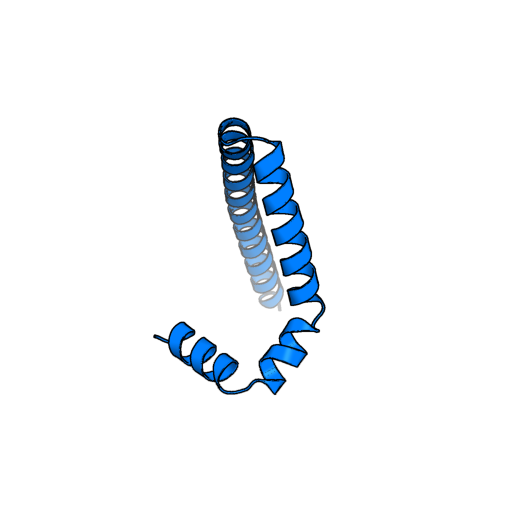25.862 0.057 22.595 1.00 69.00 79 LYS A C 1
ATOM 637 O O . LYS A 1 79 ? -26.879 -0.007 23.280 1.00 69.00 79 LYS A O 1
ATOM 642 N N . ASN A 1 80 ? -25.873 0.458 21.322 1.00 61.03 80 ASN A N 1
ATOM 643 C CA . ASN A 1 80 ? -27.094 0.794 20.585 1.00 61.03 80 ASN A CA 1
ATOM 644 C C . ASN A 1 80 ? -27.894 -0.448 20.163 1.00 61.03 80 ASN A C 1
ATOM 646 O O . ASN A 1 80 ? -29.113 -0.372 20.116 1.00 61.03 80 ASN A O 1
ATOM 650 N N . SER A 1 81 ? -27.256 -1.604 19.945 1.00 57.34 81 SER A N 1
ATOM 651 C CA . SER A 1 81 ? -27.946 -2.881 19.698 1.00 57.34 81 SER A CA 1
ATOM 652 C C . SER A 1 81 ? -28.487 -3.554 20.968 1.00 57.34 81 SER A C 1
ATOM 654 O O . SER A 1 81 ? -29.136 -4.591 20.879 1.00 57.34 81 SER A O 1
ATOM 656 N N . LYS A 1 82 ? -28.192 -3.005 22.157 1.00 53.91 82 LYS A N 1
ATOM 657 C CA . LYS A 1 82 ? -28.701 -3.467 23.464 1.00 53.91 82 LYS A CA 1
ATOM 658 C C . LYS A 1 82 ? -29.746 -2.535 24.084 1.00 53.91 82 LYS A C 1
ATOM 660 O O . LYS A 1 82 ? -30.187 -2.795 25.204 1.00 53.91 82 LYS A O 1
ATOM 665 N N . LYS A 1 83 ? -30.132 -1.460 23.393 1.00 43.41 83 LYS A N 1
ATOM 666 C CA . LYS A 1 83 ? -31.293 -0.657 23.777 1.00 43.41 83 LYS A CA 1
ATOM 667 C C . LYS A 1 83 ? -32.536 -1.328 23.163 1.00 43.41 83 LYS A C 1
ATOM 669 O O . LYS A 1 83 ? -32.512 -1.530 21.950 1.00 43.41 83 LYS A O 1
ATOM 674 N N . PRO A 1 84 ? -33.525 -1.753 23.973 1.00 53.75 84 PRO A N 1
ATOM 675 C CA . PRO A 1 84 ? -34.779 -2.309 23.466 1.00 53.75 84 PRO A CA 1
ATOM 676 C C . PRO A 1 84 ? -35.542 -1.291 22.615 1.00 53.75 84 PRO A C 1
ATOM 678 O O . PRO A 1 84 ? -35.379 -0.072 22.870 1.00 53.75 84 PRO A O 1
#

pLDDT: mean 79.66, std 9.67, range [43.41, 91.5]

Foldseek 3Di:
DVVVVVVVVPVVPVVNVVVVCVDPVNVVVVVVVVVVVVVPVVCDPVNCVVVVVVVVVVVVVVVVVVVVVVVVVVVVVVVVVPDD

InterPro domains:
  IPR042407 Protein NCBP2AS2 [PTHR41161] (1-82)

Secondary structure (DSSP, 8-state):
-HHHHHHHHHHT-HHHHHHHHHSHHHHHHHHHHHHHHHHHHHHHHHHHHHHHHHHHHHHHHHHHHHHHHHHHHHHHHHHHTT--